Protein AF-A0A914XZG9-F1 (afdb_monomer_lite)

Sequence (176 aa):
MLQLFPRRQISHVEQSTSKIPKIPQRKISECYLERKTRHGSVISIEMSEVPLEGADLRKDQLIKALKREVKRIMDESGIKKRVCLYSNIVSSICVAVENCLLDGLRRRLLGLFGVKTTFALLHCIAKNCGPAANVIKRTTEHGNAEGSRNTYLWIRVALHERALSSIVDHIFNSPQ

Structure (mmCIF, N/CA/C/O backbone):
data_AF-A0A914XZG9-F1
#
_entry.id   AF-A0A914XZG9-F1
#
loop_
_atom_site.group_PDB
_atom_site.id
_atom_site.type_symbol
_atom_site.label_atom_id
_atom_site.label_alt_id
_atom_site.label_comp_id
_atom_site.label_asym_id
_atom_site.label_entity_id
_atom_site.label_seq_id
_atom_site.pdbx_PDB_ins_code
_atom_site.Cartn_x
_atom_site.Cartn_y
_atom_site.Cartn_z
_atom_site.occupancy
_atom_site.B_iso_or_equiv
_atom_site.auth_seq_id
_atom_site.auth_comp_id
_atom_site.auth_asym_id
_atom_site.auth_atom_id
_atom_site.pdbx_PDB_model_num
ATOM 1 N N . MET A 1 1 ? 58.285 16.241 -5.181 1.00 36.59 1 MET A N 1
ATOM 2 C CA . MET A 1 1 ? 58.846 16.201 -3.814 1.00 36.59 1 MET A CA 1
ATOM 3 C C . MET A 1 1 ? 57.714 15.776 -2.884 1.00 36.59 1 MET A C 1
ATOM 5 O O . MET A 1 1 ? 56.774 16.535 -2.703 1.00 36.59 1 MET A O 1
ATOM 9 N N . LEU A 1 2 ? 57.718 14.509 -2.459 1.00 35.94 2 LEU A N 1
ATOM 10 C CA . LEU A 1 2 ? 56.666 13.884 -1.648 1.00 35.94 2 LEU A CA 1
ATOM 11 C C . LEU A 1 2 ? 56.831 14.318 -0.187 1.00 35.94 2 LEU A C 1
ATOM 13 O O . LEU A 1 2 ? 57.907 14.119 0.373 1.00 35.94 2 LEU A O 1
ATOM 17 N N . GLN A 1 3 ? 55.793 14.883 0.433 1.00 42.84 3 GLN A N 1
ATOM 18 C CA . GLN A 1 3 ? 55.784 15.113 1.878 1.00 42.84 3 GLN A CA 1
ATOM 19 C C . GLN A 1 3 ? 55.064 13.964 2.583 1.00 42.84 3 GLN A C 1
ATOM 21 O O . GLN A 1 3 ? 53.841 13.842 2.551 1.00 42.84 3 GLN A O 1
ATOM 26 N N . LEU A 1 4 ? 55.881 13.105 3.193 1.00 41.50 4 LEU A N 1
ATOM 27 C CA . LEU A 1 4 ? 55.509 12.158 4.233 1.00 41.50 4 LEU A CA 1
ATOM 28 C C . LEU A 1 4 ? 55.264 12.913 5.545 1.00 41.50 4 LEU A C 1
ATOM 30 O O . LEU A 1 4 ? 56.114 13.695 5.965 1.00 41.50 4 LEU A O 1
ATOM 34 N N . PHE A 1 5 ? 54.165 12.598 6.230 1.00 36.47 5 PHE A N 1
ATOM 35 C CA . PHE A 1 5 ? 54.009 12.852 7.664 1.00 36.47 5 PHE A CA 1
ATOM 36 C C . PHE A 1 5 ? 53.827 11.528 8.432 1.00 36.47 5 PHE A C 1
ATOM 38 O O . PHE A 1 5 ? 53.383 10.535 7.849 1.00 36.47 5 PHE A O 1
ATOM 45 N N . PRO A 1 6 ? 54.238 11.475 9.714 1.00 44.53 6 PRO A N 1
ATOM 46 C CA . PRO A 1 6 ? 54.764 10.267 10.337 1.00 44.53 6 PRO A CA 1
ATOM 47 C C . PRO A 1 6 ? 53.761 9.506 11.214 1.00 44.53 6 PRO A C 1
ATOM 49 O O . PRO A 1 6 ? 52.848 10.068 11.815 1.00 44.53 6 PRO A O 1
ATOM 52 N N . ARG A 1 7 ? 54.020 8.197 11.337 1.00 33.28 7 ARG A N 1
ATOM 53 C CA . ARG A 1 7 ? 53.443 7.272 12.324 1.00 33.28 7 ARG A CA 1
ATOM 54 C C . ARG A 1 7 ? 53.730 7.740 13.757 1.00 33.28 7 ARG A C 1
ATOM 56 O O . ARG A 1 7 ? 54.888 7.947 14.111 1.00 33.28 7 ARG A O 1
ATOM 63 N N . ARG A 1 8 ? 52.705 7.751 14.614 1.00 35.50 8 ARG A N 1
ATOM 64 C CA . ARG A 1 8 ? 52.861 7.618 16.071 1.00 35.50 8 ARG A CA 1
ATOM 65 C C . ARG A 1 8 ? 52.058 6.424 16.580 1.00 35.50 8 ARG A C 1
ATOM 67 O O . ARG A 1 8 ? 50.909 6.226 16.201 1.00 35.50 8 ARG A O 1
ATOM 74 N N . GLN A 1 9 ? 52.752 5.619 17.381 1.00 32.12 9 GLN A N 1
ATOM 75 C CA . GLN A 1 9 ? 52.307 4.406 18.057 1.00 32.12 9 GLN A CA 1
ATOM 76 C C . GLN A 1 9 ? 51.297 4.723 19.164 1.00 32.12 9 GLN A C 1
ATOM 78 O O . GLN A 1 9 ? 51.430 5.741 19.840 1.00 32.12 9 GLN A O 1
ATOM 83 N N . ILE A 1 10 ? 50.370 3.797 19.410 1.00 35.09 10 ILE A N 1
ATOM 84 C CA . ILE A 1 10 ? 49.675 3.671 20.693 1.00 35.09 10 ILE A CA 1
ATOM 85 C C . ILE A 1 10 ? 49.873 2.234 21.180 1.00 35.09 10 ILE A C 1
ATOM 87 O O . ILE A 1 10 ? 49.759 1.274 20.418 1.00 35.09 10 ILE A O 1
ATOM 91 N N . SER A 1 11 ? 50.281 2.150 22.439 1.00 31.97 11 SER A N 1
ATOM 92 C CA . SER A 1 11 ? 50.768 1.007 23.198 1.00 31.97 11 SER A CA 1
ATOM 93 C C . SER A 1 11 ? 49.669 0.064 23.697 1.00 31.97 11 SER A C 1
ATOM 95 O O . SER A 1 11 ? 48.523 0.454 23.897 1.00 31.97 11 SER A O 1
ATOM 97 N N . HIS A 1 12 ? 50.105 -1.172 23.945 1.00 29.31 12 HIS A N 1
ATOM 98 C CA . HIS A 1 12 ? 49.441 -2.275 24.640 1.00 29.31 12 HIS A CA 1
ATOM 99 C C . HIS A 1 12 ? 48.753 -1.892 25.964 1.00 29.31 12 HIS A C 1
ATOM 101 O O . HIS A 1 12 ? 49.369 -1.244 26.806 1.00 29.31 12 HIS A O 1
ATOM 107 N N . VAL A 1 13 ? 47.557 -2.452 26.187 1.00 30.30 13 VAL A N 1
ATOM 108 C CA . VAL A 1 13 ? 47.008 -2.833 27.502 1.00 30.30 13 VAL A CA 1
ATOM 109 C C . VAL A 1 13 ? 46.238 -4.159 27.317 1.00 30.30 13 VAL A C 1
ATOM 111 O O . VAL A 1 13 ? 45.229 -4.211 26.620 1.00 30.30 13 VAL A O 1
ATOM 114 N N . GLU A 1 14 ? 46.782 -5.242 27.880 1.00 29.38 14 GLU A N 1
ATOM 115 C CA . GLU A 1 14 ? 46.088 -6.489 28.286 1.00 29.38 14 GLU A CA 1
ATOM 116 C C . GLU A 1 14 ? 45.445 -6.208 29.670 1.00 29.38 14 GLU A C 1
ATOM 118 O O . GLU A 1 14 ? 45.955 -5.346 30.379 1.00 29.38 14 GLU A O 1
ATOM 123 N N . GLN A 1 15 ? 44.364 -6.799 30.196 1.00 27.94 15 GLN A N 1
ATOM 124 C CA . GLN A 1 15 ? 43.811 -8.167 30.198 1.00 27.94 15 GLN A CA 1
ATOM 125 C C . GLN A 1 15 ? 42.436 -8.043 30.936 1.00 27.94 15 GLN A C 1
ATOM 127 O O . GLN A 1 15 ? 42.350 -7.274 31.890 1.00 27.94 15 GLN A O 1
ATOM 132 N N . SER A 1 16 ? 41.301 -8.683 30.615 1.00 28.44 16 SER A N 1
ATOM 133 C CA . SER A 1 16 ? 40.945 -10.061 31.016 1.00 28.44 16 SER A CA 1
ATOM 134 C C . SER A 1 16 ? 39.473 -10.390 30.652 1.00 28.44 16 SER A C 1
ATOM 136 O O . SER A 1 16 ? 38.554 -9.673 31.031 1.00 28.44 16 SER A O 1
ATOM 138 N N . THR A 1 17 ? 39.290 -11.499 29.927 1.00 31.62 17 THR A N 1
ATOM 139 C CA . THR A 1 17 ? 38.234 -12.542 30.006 1.00 31.62 17 THR A CA 1
ATOM 140 C C . THR A 1 17 ? 36.727 -12.209 30.152 1.00 31.62 17 THR A C 1
ATOM 142 O O . THR A 1 17 ? 36.189 -12.059 31.242 1.00 31.62 17 THR A O 1
ATOM 145 N N . SER A 1 18 ? 35.962 -12.403 29.064 1.00 27.64 18 SER A N 1
ATOM 146 C CA . SER A 1 18 ? 34.762 -13.276 29.061 1.00 27.64 18 SER A CA 1
ATOM 147 C C . SER A 1 18 ? 34.365 -13.693 27.629 1.00 27.64 18 SER A C 1
ATOM 149 O O . SER A 1 18 ? 34.728 -13.062 26.643 1.00 27.64 18 SER A O 1
ATOM 151 N N . LYS A 1 19 ? 33.738 -14.866 27.518 1.00 36.47 19 LYS A N 1
ATOM 152 C CA . LYS A 1 19 ? 33.692 -15.766 26.351 1.00 36.47 19 LYS A CA 1
ATOM 153 C C . LYS A 1 19 ? 32.718 -15.296 25.250 1.00 36.47 19 LYS A C 1
ATOM 155 O O . LYS A 1 19 ? 31.556 -15.041 25.542 1.00 36.47 19 LYS A O 1
ATOM 160 N N . ILE A 1 20 ? 33.152 -15.302 23.983 1.00 36.03 20 ILE A N 1
ATOM 161 C CA . ILE A 1 20 ? 32.306 -15.066 22.791 1.00 36.03 20 ILE A CA 1
ATOM 162 C C . ILE A 1 20 ? 32.078 -16.403 22.052 1.00 36.03 20 ILE A C 1
ATOM 164 O O . ILE A 1 20 ? 33.062 -17.062 21.701 1.00 36.03 20 ILE A O 1
ATOM 168 N N . PRO A 1 21 ? 30.829 -16.827 21.766 1.00 30.98 21 PRO A N 1
ATOM 169 C CA . PRO A 1 21 ? 30.567 -17.983 20.909 1.00 30.98 21 PRO A CA 1
ATOM 170 C C . PRO A 1 21 ? 30.838 -17.660 19.430 1.00 30.98 21 PRO A C 1
ATOM 172 O O . PRO A 1 21 ? 30.365 -16.661 18.891 1.00 30.98 21 PRO A O 1
ATOM 175 N N . LYS A 1 22 ? 31.603 -18.532 18.767 1.00 34.94 22 LYS A N 1
ATOM 176 C CA . LYS A 1 22 ? 31.997 -18.435 17.354 1.00 34.94 22 LYS A CA 1
ATOM 177 C C . LYS A 1 22 ? 30.805 -18.712 16.430 1.00 34.94 22 LYS A C 1
ATOM 179 O O . LYS A 1 22 ? 30.225 -19.791 16.491 1.00 34.94 22 LYS A O 1
ATOM 184 N N . ILE A 1 23 ? 30.503 -17.778 15.529 1.00 37.38 23 ILE A N 1
ATOM 185 C CA . ILE A 1 23 ? 29.590 -17.970 14.392 1.00 37.38 23 ILE A CA 1
ATOM 186 C C . ILE A 1 23 ? 30.416 -18.508 13.210 1.00 37.38 23 ILE A C 1
ATOM 188 O O . ILE A 1 23 ? 31.319 -17.804 12.751 1.00 37.38 23 ILE A O 1
ATOM 192 N N . PRO A 1 24 ? 30.164 -19.725 12.693 1.00 32.62 24 PRO A N 1
ATOM 193 C CA . PRO A 1 24 ? 30.872 -20.220 11.517 1.00 32.62 24 PRO A CA 1
ATOM 194 C C . PRO A 1 24 ? 30.289 -19.634 10.226 1.00 32.62 24 PRO A C 1
ATOM 196 O O . PRO A 1 24 ? 29.089 -19.736 9.966 1.00 32.62 24 PRO A O 1
ATOM 199 N N . GLN A 1 25 ? 31.167 -19.076 9.390 1.00 41.28 25 GLN 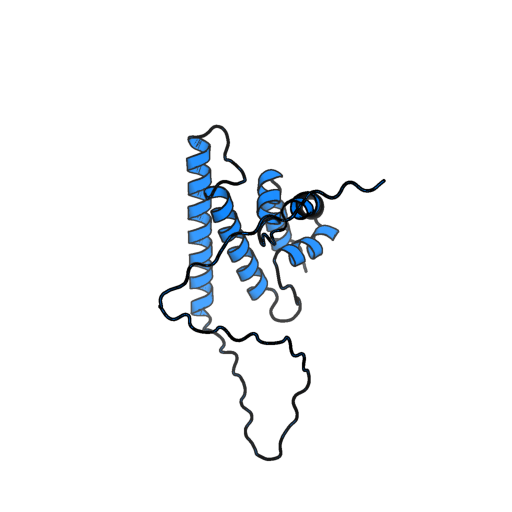A N 1
ATOM 200 C CA . GLN A 1 25 ? 30.872 -18.730 8.003 1.00 41.28 25 GLN A CA 1
ATOM 201 C C . GLN A 1 25 ? 30.385 -19.962 7.235 1.00 41.28 25 GLN A C 1
ATOM 203 O O . GLN A 1 25 ? 31.056 -20.996 7.223 1.00 41.28 25 GLN A O 1
ATOM 208 N N . ARG A 1 26 ? 29.255 -19.844 6.532 1.00 32.34 26 ARG A N 1
ATOM 209 C CA . ARG A 1 26 ? 28.863 -20.821 5.514 1.00 32.34 26 ARG A CA 1
ATOM 210 C C . ARG A 1 26 ? 28.921 -20.185 4.137 1.00 32.34 26 ARG A C 1
ATOM 212 O O . ARG A 1 26 ? 28.183 -19.258 3.816 1.00 32.34 26 ARG A O 1
ATOM 219 N N . LYS A 1 27 ? 29.874 -20.721 3.376 1.00 31.55 27 LYS A N 1
ATOM 220 C CA . LYS A 1 27 ? 30.078 -20.572 1.942 1.00 31.55 27 LYS A CA 1
ATOM 221 C C . LYS A 1 27 ? 28.766 -20.809 1.199 1.00 31.55 27 LYS A C 1
ATOM 223 O O . LYS A 1 27 ? 28.032 -21.747 1.503 1.00 31.55 27 LYS A O 1
ATOM 228 N N . ILE A 1 28 ? 28.526 -19.968 0.204 1.00 38.50 28 ILE A N 1
ATOM 229 C CA . ILE A 1 28 ? 27.540 -20.196 -0.845 1.00 38.50 28 ILE A CA 1
ATOM 230 C C . ILE A 1 28 ? 27.997 -21.457 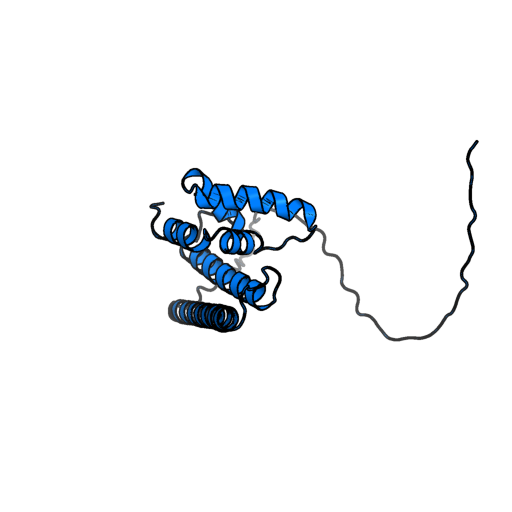-1.588 1.00 38.50 28 ILE A C 1
ATOM 232 O O . ILE A 1 28 ? 29.071 -21.457 -2.184 1.00 38.50 28 ILE A O 1
ATOM 236 N N . SER A 1 29 ? 27.219 -22.534 -1.491 1.00 32.72 29 SER A N 1
ATOM 237 C CA . SER A 1 29 ? 27.348 -23.706 -2.353 1.00 32.72 29 SER A CA 1
ATOM 238 C C . SER A 1 29 ? 26.039 -23.861 -3.106 1.00 32.72 29 SER A C 1
ATOM 240 O O . SER A 1 29 ? 25.005 -24.217 -2.550 1.00 32.72 29 SER A O 1
ATOM 242 N N . GLU A 1 30 ? 26.126 -23.528 -4.379 1.00 43.09 30 GLU A N 1
ATOM 243 C CA . GLU A 1 30 ? 25.288 -24.009 -5.462 1.00 43.09 30 GLU A CA 1
ATOM 244 C C . GLU A 1 30 ? 25.219 -25.547 -5.440 1.00 43.09 30 GLU A C 1
ATOM 246 O O . GLU A 1 30 ? 26.244 -26.183 -5.187 1.00 43.09 30 GLU A O 1
ATOM 251 N N . CYS A 1 31 ? 24.045 -26.145 -5.684 1.00 24.33 31 CYS A N 1
ATOM 252 C CA . CYS A 1 31 ? 23.944 -27.398 -6.443 1.00 24.33 31 CYS A CA 1
ATOM 253 C C . CYS A 1 31 ? 22.489 -27.743 -6.804 1.00 24.33 31 CYS A C 1
ATOM 255 O O . CYS A 1 31 ? 21.598 -27.751 -5.957 1.00 24.33 31 CYS A O 1
ATOM 257 N N . TYR A 1 32 ? 22.307 -28.077 -8.076 1.00 36.38 32 TYR A N 1
ATOM 258 C CA . TYR A 1 32 ? 21.145 -28.701 -8.695 1.00 36.38 32 TYR A CA 1
ATOM 259 C C . TYR A 1 32 ? 21.323 -30.237 -8.729 1.00 36.38 32 TYR A C 1
ATOM 261 O O . TYR A 1 32 ? 22.447 -30.735 -8.696 1.00 36.38 32 TYR A O 1
ATOM 269 N N . LEU A 1 33 ? 20.205 -30.952 -8.907 1.00 39.25 33 LEU A N 1
ATOM 270 C CA . LEU A 1 33 ? 20.057 -32.364 -9.305 1.00 39.25 33 LEU A CA 1
ATOM 271 C C . LEU A 1 33 ? 20.105 -33.443 -8.202 1.00 39.25 33 LEU A C 1
ATOM 273 O O . LEU A 1 33 ? 21.159 -33.901 -7.759 1.00 39.25 33 LEU A O 1
ATOM 277 N N . GLU A 1 34 ? 18.911 -33.933 -7.854 1.00 37.62 34 GLU A N 1
ATOM 278 C CA . GLU A 1 34 ? 18.683 -35.167 -7.099 1.00 37.62 34 GLU A CA 1
ATOM 279 C C . GLU A 1 34 ? 19.266 -36.390 -7.827 1.00 37.62 34 GLU A C 1
ATOM 281 O O . GLU A 1 34 ? 18.918 -36.697 -8.969 1.00 37.62 34 GLU A O 1
ATOM 286 N N . ARG A 1 35 ? 20.137 -37.133 -7.134 1.00 34.12 35 ARG A N 1
ATOM 287 C CA . ARG A 1 35 ? 20.547 -38.493 -7.503 1.00 34.12 35 ARG A CA 1
ATOM 288 C C . ARG A 1 35 ? 19.768 -39.500 -6.658 1.00 34.12 35 ARG A C 1
ATOM 290 O O . ARG A 1 35 ? 19.787 -39.434 -5.434 1.00 34.12 35 ARG A O 1
ATOM 297 N N . LYS A 1 36 ? 19.145 -40.469 -7.328 1.00 40.69 36 LYS A N 1
ATOM 298 C CA . LYS A 1 36 ? 18.427 -41.606 -6.734 1.00 40.69 36 LYS A CA 1
ATOM 299 C C . LYS A 1 36 ? 19.431 -42.679 -6.286 1.00 40.69 36 LYS A C 1
ATOM 301 O O . LYS A 1 36 ? 20.201 -43.167 -7.113 1.00 40.69 36 LYS A O 1
ATOM 306 N N . THR A 1 37 ? 19.428 -43.071 -5.011 1.00 48.62 37 THR A N 1
ATOM 307 C CA . THR A 1 37 ? 20.222 -44.208 -4.505 1.00 48.62 37 THR A CA 1
ATOM 308 C C . THR A 1 37 ? 19.352 -45.460 -4.347 1.00 48.62 37 THR A C 1
ATOM 310 O O . THR A 1 37 ? 18.141 -45.386 -4.144 1.00 48.62 37 THR A O 1
ATOM 313 N N . ARG A 1 38 ? 19.976 -46.636 -4.493 1.00 51.56 38 ARG A N 1
ATOM 314 C CA . ARG A 1 38 ? 19.342 -47.965 -4.623 1.00 51.56 38 ARG A CA 1
ATOM 315 C C . ARG A 1 38 ? 18.653 -48.517 -3.359 1.00 51.56 38 ARG A C 1
ATOM 317 O O . ARG A 1 38 ? 18.189 -49.649 -3.391 1.00 51.56 38 ARG A O 1
ATOM 324 N N . HIS A 1 39 ? 18.520 -47.738 -2.286 1.00 46.97 39 HIS A N 1
ATOM 325 C CA . HIS A 1 39 ? 17.812 -48.147 -1.068 1.00 46.97 39 HIS A CA 1
ATOM 326 C C . HIS A 1 39 ? 16.852 -47.047 -0.586 1.00 46.97 39 HIS A C 1
ATOM 328 O O . HIS A 1 39 ? 17.109 -46.345 0.382 1.00 46.97 39 HIS A O 1
ATOM 334 N N . GLY A 1 40 ? 15.740 -46.893 -1.304 1.00 54.47 40 GLY A N 1
ATOM 335 C CA . GLY A 1 40 ? 14.407 -46.937 -0.692 1.00 54.47 40 GLY A CA 1
ATOM 336 C C . GLY A 1 40 ? 13.955 -45.903 0.347 1.00 54.47 40 GLY A C 1
ATOM 337 O O . GLY A 1 40 ? 12.898 -46.142 0.914 1.00 54.47 40 GLY A O 1
ATOM 338 N N . SER A 1 41 ? 14.633 -44.777 0.580 1.00 48.62 41 SER A N 1
ATOM 339 C CA . SER A 1 41 ? 14.057 -43.692 1.400 1.00 48.62 41 SER A CA 1
ATOM 340 C C . SER A 1 41 ? 13.927 -42.398 0.607 1.00 48.62 41 SER A C 1
ATOM 342 O O . SER A 1 41 ? 14.872 -41.623 0.478 1.00 48.62 41 SER A O 1
ATOM 344 N N . VAL A 1 42 ? 12.724 -42.173 0.078 1.00 44.72 42 VAL A N 1
ATOM 345 C CA . VAL A 1 42 ? 12.269 -40.865 -0.400 1.00 44.72 42 VAL A CA 1
ATOM 346 C C . VAL A 1 42 ? 11.789 -40.107 0.832 1.00 44.72 42 VAL A C 1
ATOM 348 O O . VAL A 1 42 ? 10.728 -40.412 1.367 1.00 44.72 42 VAL A O 1
ATOM 351 N N . ILE A 1 43 ? 12.568 -39.136 1.312 1.00 44.75 43 ILE A N 1
ATOM 352 C CA . ILE A 1 43 ? 12.000 -38.111 2.188 1.00 44.75 43 ILE A CA 1
ATOM 353 C C . ILE A 1 43 ? 11.298 -37.142 1.248 1.00 44.75 43 ILE A C 1
ATOM 355 O O . ILE A 1 43 ? 11.910 -36.215 0.719 1.00 44.75 43 ILE A O 1
ATOM 359 N N . SER A 1 44 ? 10.015 -37.393 1.005 1.00 36.53 44 SER A N 1
ATOM 360 C CA . SER A 1 44 ? 9.122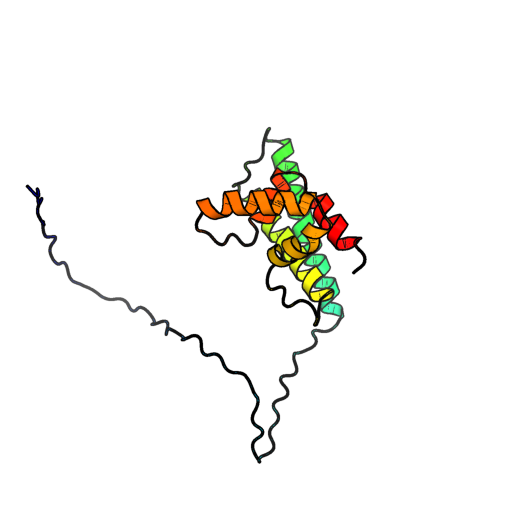 -36.348 0.532 1.00 36.53 44 SER A CA 1
ATOM 361 C C . SER A 1 44 ? 9.180 -35.258 1.593 1.00 36.53 44 SER A C 1
ATOM 363 O O . SER A 1 44 ? 8.694 -35.447 2.707 1.00 36.53 44 SER A O 1
ATOM 365 N N . ILE A 1 45 ? 9.838 -34.139 1.290 1.00 46.03 45 ILE A N 1
ATOM 366 C CA . ILE A 1 45 ? 9.615 -32.914 2.050 1.00 46.03 45 ILE A CA 1
ATOM 367 C C . ILE A 1 45 ? 8.192 -32.516 1.687 1.00 46.03 45 ILE A C 1
ATOM 369 O O . ILE A 1 45 ? 7.945 -31.839 0.692 1.00 46.03 45 ILE A O 1
ATOM 373 N N . GLU A 1 46 ? 7.252 -33.045 2.461 1.00 45.84 46 GLU A N 1
ATOM 374 C CA . GLU A 1 46 ? 5.888 -32.567 2.523 1.00 45.84 46 GLU A CA 1
ATOM 375 C C . GLU A 1 46 ? 5.990 -31.112 2.974 1.00 45.84 46 GLU A C 1
ATOM 377 O O . GLU A 1 46 ? 6.177 -30.801 4.153 1.00 45.84 46 GLU A O 1
ATOM 382 N N . MET A 1 47 ? 6.004 -30.210 1.992 1.00 46.75 47 MET A N 1
ATOM 383 C CA . MET A 1 47 ? 5.879 -28.787 2.228 1.00 46.75 47 MET A CA 1
ATOM 384 C C . MET A 1 47 ? 4.472 -28.603 2.766 1.00 46.75 47 MET A C 1
ATOM 386 O O . MET A 1 47 ? 3.516 -28.554 2.002 1.00 46.75 47 MET A O 1
ATOM 390 N N . SER A 1 48 ? 4.374 -28.638 4.092 1.00 40.31 48 SER A N 1
ATOM 391 C CA . SER A 1 48 ? 3.128 -28.742 4.828 1.00 40.31 48 SER A CA 1
ATOM 392 C C . SER A 1 48 ? 2.186 -27.648 4.347 1.00 40.31 48 SER A C 1
ATOM 394 O O . SER A 1 48 ? 2.424 -26.458 4.580 1.00 40.31 48 SER A O 1
ATOM 396 N N . GLU A 1 49 ? 1.140 -28.054 3.634 1.00 50.94 49 GLU A N 1
ATOM 397 C CA . GLU A 1 49 ? 0.012 -27.196 3.329 1.00 50.94 49 GLU A CA 1
ATOM 398 C C . GLU A 1 49 ? -0.585 -26.779 4.671 1.00 50.94 49 GLU A C 1
ATOM 400 O O . GLU A 1 49 ? -1.197 -27.566 5.392 1.00 50.94 49 GLU A O 1
ATOM 405 N N . VAL A 1 50 ? -0.314 -25.538 5.072 1.00 49.41 50 VAL A N 1
ATOM 406 C CA . VAL A 1 50 ? -0.913 -24.966 6.274 1.00 49.41 50 VAL A CA 1
ATOM 407 C C . VAL A 1 50 ? -2.425 -24.909 6.019 1.00 49.41 50 VAL A C 1
ATOM 409 O O . VAL A 1 50 ? -2.815 -24.332 5.001 1.00 49.41 50 VAL A O 1
ATOM 412 N N . PRO A 1 51 ? -3.275 -25.479 6.897 1.00 46.75 51 PRO A N 1
ATOM 413 C CA . PRO A 1 51 ? -4.711 -25.577 6.665 1.00 46.75 51 PRO A CA 1
ATOM 414 C C . PRO A 1 51 ? -5.344 -24.239 6.274 1.00 46.75 51 PRO A C 1
ATOM 416 O O . PRO A 1 51 ? -4.998 -23.188 6.820 1.00 46.75 51 PRO A O 1
ATOM 419 N N . LEU A 1 52 ? -6.298 -24.302 5.344 1.00 54.41 52 LEU A N 1
ATOM 420 C CA . LEU A 1 52 ? -6.985 -23.166 4.718 1.00 54.41 52 LEU A CA 1
ATOM 421 C C . LEU A 1 52 ? -7.588 -22.158 5.727 1.00 54.41 52 LEU A C 1
ATOM 423 O O . LEU A 1 52 ? -7.658 -20.972 5.412 1.00 54.41 52 LEU A O 1
ATOM 427 N N . GLU A 1 53 ? -7.908 -22.569 6.962 1.00 56.47 53 GLU A N 1
ATOM 428 C CA . GLU A 1 53 ? -8.350 -21.668 8.049 1.00 56.47 53 GLU A CA 1
ATOM 429 C C . GLU A 1 53 ? -7.279 -20.661 8.511 1.00 56.47 53 GLU A C 1
ATOM 431 O O . GLU A 1 53 ? -7.588 -19.539 8.916 1.00 56.47 53 GLU A O 1
ATOM 436 N N . GLY A 1 54 ? -5.995 -21.020 8.434 1.00 66.44 54 GLY A N 1
ATOM 437 C CA . GLY A 1 54 ? -4.907 -20.140 8.861 1.00 66.44 54 GLY A CA 1
ATOM 438 C C . GLY A 1 54 ? -4.676 -18.960 7.913 1.00 66.44 54 GLY A C 1
ATOM 439 O O . GLY A 1 54 ? -4.128 -17.933 8.324 1.00 66.44 54 GLY A O 1
ATOM 440 N N . ALA A 1 55 ? -5.085 -19.082 6.648 1.00 72.94 55 ALA A N 1
ATOM 441 C CA . ALA A 1 55 ? -4.870 -18.053 5.637 1.00 72.94 55 ALA A CA 1
ATOM 442 C C . ALA A 1 55 ? -5.756 -16.824 5.877 1.00 72.94 55 ALA A C 1
ATOM 444 O O . ALA A 1 55 ? -5.273 -15.696 5.767 1.00 72.94 55 ALA A O 1
ATOM 445 N N . ASP A 1 56 ? -7.022 -17.021 6.240 1.00 82.00 56 ASP A N 1
ATOM 446 C CA . ASP A 1 56 ? -7.949 -15.913 6.485 1.00 82.00 56 ASP A CA 1
ATOM 447 C C . ASP A 1 56 ? -7.636 -15.194 7.801 1.00 82.00 56 ASP A C 1
ATOM 449 O O . ASP A 1 56 ? -7.564 -13.964 7.826 1.00 82.00 56 ASP A O 1
ATOM 453 N N . LEU A 1 57 ? -7.253 -15.935 8.848 1.00 87.19 57 LEU A N 1
ATOM 454 C CA . LEU A 1 57 ? -6.753 -15.338 10.088 1.00 87.19 57 LEU A CA 1
ATOM 455 C C . LEU A 1 57 ? -5.501 -14.471 9.858 1.00 87.19 57 LEU A C 1
ATOM 457 O O . LEU A 1 57 ? -5.376 -13.384 10.429 1.00 87.19 57 LEU A O 1
ATOM 461 N N . ARG A 1 58 ? -4.566 -14.922 9.010 1.00 89.00 58 ARG A N 1
ATOM 462 C CA . ARG A 1 58 ? -3.358 -14.151 8.665 1.00 89.00 58 ARG A CA 1
ATOM 463 C C . ARG A 1 58 ? -3.689 -12.870 7.903 1.00 89.00 58 ARG A C 1
ATOM 465 O O . ARG A 1 58 ? -3.153 -11.814 8.244 1.00 89.00 58 ARG A O 1
ATOM 472 N N . LYS A 1 59 ? -4.588 -12.936 6.915 1.00 90.56 59 LYS A N 1
ATOM 473 C CA . LYS A 1 59 ? -5.076 -11.747 6.193 1.00 90.56 59 LYS A CA 1
ATOM 474 C C . LYS A 1 59 ? -5.684 -10.743 7.162 1.00 90.56 59 LYS A C 1
ATOM 476 O O . LYS A 1 59 ? -5.313 -9.572 7.138 1.00 90.56 59 LYS A O 1
ATOM 481 N N . ASP A 1 60 ? -6.552 -11.202 8.056 1.00 93.50 60 ASP A N 1
ATOM 482 C CA . ASP A 1 60 ? -7.204 -10.343 9.039 1.00 93.50 60 ASP A CA 1
ATOM 483 C C . ASP A 1 60 ? -6.200 -9.646 9.955 1.00 93.50 60 ASP A C 1
ATOM 485 O O . ASP A 1 60 ? -6.343 -8.456 10.244 1.00 93.50 60 ASP A O 1
ATOM 489 N N . GLN A 1 61 ? -5.160 -10.355 10.396 1.00 95.19 61 GLN A N 1
ATOM 490 C CA . GLN A 1 61 ? -4.081 -9.772 11.194 1.00 95.19 61 GLN A CA 1
ATOM 491 C C . GLN A 1 61 ? -3.325 -8.682 10.424 1.00 95.19 61 GLN A C 1
ATOM 493 O O . GLN A 1 61 ? -3.102 -7.599 10.971 1.00 95.19 61 GLN A O 1
ATOM 498 N N . LEU A 1 62 ? -2.981 -8.929 9.157 1.00 95.38 62 LEU A N 1
ATOM 499 C CA . LEU A 1 62 ? -2.301 -7.953 8.299 1.00 95.38 62 LEU A CA 1
ATOM 500 C C . LEU A 1 62 ? -3.164 -6.709 8.063 1.00 95.38 62 LEU A C 1
ATOM 502 O O . LEU A 1 62 ? -2.690 -5.586 8.233 1.00 95.38 62 LEU A O 1
ATOM 506 N N . ILE A 1 63 ? -4.450 -6.894 7.762 1.00 95.62 63 ILE A N 1
ATOM 507 C CA . ILE A 1 63 ? -5.389 -5.787 7.559 1.00 95.62 63 ILE A CA 1
ATOM 508 C C . ILE A 1 63 ? -5.595 -4.995 8.855 1.00 95.62 63 ILE A C 1
ATOM 510 O O . ILE A 1 63 ? -5.612 -3.763 8.823 1.00 95.62 63 ILE A O 1
ATOM 514 N N . LYS A 1 64 ? -5.706 -5.662 10.012 1.00 97.12 64 LYS A N 1
ATOM 515 C CA . LYS A 1 64 ? -5.787 -4.994 11.325 1.00 97.12 64 LYS A CA 1
ATOM 516 C C . LYS A 1 64 ? -4.526 -4.178 11.620 1.00 97.12 64 LYS A C 1
ATOM 518 O O . LYS A 1 64 ? -4.639 -3.057 12.117 1.00 97.12 64 LYS A O 1
ATOM 523 N N . ALA A 1 65 ? -3.345 -4.712 11.311 1.00 96.88 65 ALA A N 1
ATOM 524 C CA . ALA A 1 65 ? -2.081 -4.000 11.474 1.00 96.88 65 ALA A CA 1
ATOM 525 C C . ALA A 1 65 ? -2.005 -2.771 10.555 1.00 96.88 65 ALA A C 1
ATOM 527 O O . ALA A 1 65 ? -1.741 -1.670 11.031 1.00 96.88 65 ALA A O 1
ATOM 528 N N . LEU A 1 66 ? -2.333 -2.925 9.268 1.00 97.38 66 LEU A N 1
ATOM 529 C CA . LEU A 1 66 ? -2.327 -1.820 8.312 1.00 97.38 66 LEU A CA 1
ATOM 530 C C . LEU A 1 66 ? -3.306 -0.710 8.717 1.00 97.38 66 LEU A C 1
ATOM 532 O O . LEU A 1 66 ? -2.926 0.456 8.758 1.00 97.38 66 LEU A O 1
ATOM 536 N N . LYS A 1 67 ? -4.543 -1.063 9.094 1.00 97.56 67 LYS A N 1
ATOM 537 C CA . LYS A 1 67 ? -5.551 -0.098 9.572 1.00 97.56 67 LYS A CA 1
ATOM 538 C C . LYS A 1 67 ? -5.074 0.683 10.797 1.00 97.56 67 LYS A C 1
ATOM 540 O O . LYS A 1 67 ? -5.316 1.884 10.887 1.00 97.56 67 LYS A O 1
ATOM 545 N N . ARG A 1 68 ? -4.386 0.018 11.731 1.00 97.56 68 ARG A N 1
ATOM 546 C CA . ARG A 1 68 ? -3.807 0.668 12.917 1.00 97.56 68 ARG A CA 1
ATOM 547 C C . ARG A 1 68 ? -2.763 1.710 12.527 1.00 97.56 68 ARG A C 1
ATOM 549 O O . ARG A 1 68 ? -2.817 2.827 13.028 1.00 97.56 68 ARG A O 1
ATOM 556 N N . GLU A 1 69 ? -1.850 1.369 11.624 1.00 97.00 69 GLU A N 1
ATOM 557 C CA . GLU A 1 69 ? -0.794 2.290 11.192 1.00 97.00 69 GLU A CA 1
ATOM 558 C C . GLU A 1 69 ? -1.337 3.448 10.346 1.00 97.00 69 GLU A C 1
ATOM 560 O O . GLU A 1 69 ? -0.907 4.586 10.525 1.00 97.00 69 GLU A O 1
ATOM 565 N N . VAL A 1 70 ? -2.348 3.196 9.506 1.00 96.19 70 VAL A N 1
ATOM 566 C CA . VAL A 1 70 ? -3.085 4.249 8.783 1.00 96.19 70 VAL A CA 1
ATOM 567 C C . VAL A 1 70 ? -3.752 5.217 9.760 1.00 96.19 70 VAL A C 1
ATOM 569 O O . VAL A 1 70 ? -3.665 6.431 9.584 1.00 96.19 70 VAL A O 1
ATOM 572 N N . LYS A 1 71 ? -4.367 4.703 10.830 1.00 95.94 71 LYS A N 1
ATOM 573 C CA . LYS A 1 71 ? -4.931 5.560 11.874 1.00 95.94 71 LYS A CA 1
ATOM 574 C C . LYS A 1 71 ? -3.846 6.392 12.558 1.00 95.94 71 LYS A C 1
ATOM 576 O O . LYS A 1 71 ? -4.003 7.598 12.677 1.00 95.94 71 LYS A O 1
ATOM 581 N N . ARG A 1 72 ? -2.713 5.786 12.927 1.00 94.81 72 ARG A N 1
ATOM 582 C CA . ARG A 1 72 ? -1.602 6.509 13.568 1.00 94.81 72 ARG A CA 1
ATOM 583 C C . ARG A 1 72 ? -1.054 7.647 12.712 1.00 94.81 72 ARG A C 1
ATOM 585 O O . ARG A 1 72 ? -0.818 8.725 13.244 1.00 94.81 72 ARG A O 1
ATOM 592 N N . ILE A 1 73 ? -0.828 7.425 11.414 1.00 93.62 73 ILE A N 1
ATOM 593 C CA . ILE A 1 73 ? -0.328 8.493 10.533 1.00 93.62 73 ILE A CA 1
ATOM 594 C C . ILE A 1 73 ? -1.373 9.595 10.334 1.00 93.62 73 ILE A C 1
ATOM 596 O O . ILE A 1 73 ? -1.009 10.766 10.260 1.00 93.62 73 ILE A O 1
ATOM 600 N N . MET A 1 74 ? -2.659 9.235 10.304 1.00 94.44 74 MET A N 1
ATOM 601 C CA . MET A 1 74 ? -3.756 10.194 10.220 1.00 94.44 74 MET A CA 1
ATOM 602 C C . MET A 1 74 ? -3.833 11.063 11.481 1.00 94.44 74 MET A C 1
ATOM 604 O O . MET A 1 74 ? -3.812 12.287 11.365 1.00 94.44 74 MET A O 1
ATOM 608 N N . ASP A 1 75 ? -3.821 10.448 12.664 1.00 93.69 75 ASP A N 1
ATOM 609 C CA . ASP A 1 75 ? -3.840 11.150 13.953 1.00 93.69 75 ASP A CA 1
ATOM 610 C C . ASP A 1 75 ? -2.628 12.095 14.081 1.00 93.69 75 ASP A C 1
ATOM 612 O O . ASP A 1 75 ? -2.770 13.271 14.413 1.00 93.69 75 ASP A O 1
ATOM 616 N N . GLU A 1 76 ? -1.433 11.618 13.718 1.00 91.69 76 GLU A N 1
ATOM 617 C CA . GLU A 1 76 ? -0.203 12.420 13.709 1.00 91.69 76 GLU A CA 1
ATOM 618 C C . GLU A 1 76 ? -0.296 13.617 12.749 1.00 91.69 76 GLU A C 1
ATOM 620 O O . GLU A 1 76 ? 0.134 14.723 13.083 1.00 91.69 76 GLU A O 1
ATOM 625 N N . SER A 1 77 ? -0.867 13.417 11.557 1.00 89.38 77 SER A N 1
ATOM 626 C CA . SER A 1 77 ? -1.054 14.483 10.565 1.00 89.38 77 SER A CA 1
ATOM 627 C C . SER A 1 77 ? -2.130 15.502 10.955 1.00 89.38 77 SER A C 1
ATOM 629 O O . SER A 1 77 ? -2.071 16.644 10.509 1.00 89.38 77 SER A O 1
ATOM 631 N N . GLY A 1 78 ? -3.088 15.116 11.806 1.00 88.94 78 GLY A N 1
ATOM 632 C CA . GLY A 1 78 ? -4.080 16.032 12.371 1.00 88.94 78 GLY A CA 1
ATOM 633 C C . GLY A 1 78 ? -3.484 16.985 13.411 1.00 88.94 78 GLY A C 1
ATOM 634 O O . GLY A 1 78 ? -3.975 18.097 13.584 1.00 88.94 78 GLY A O 1
ATOM 635 N N . ILE A 1 79 ? -2.397 16.573 14.071 1.00 88.31 79 ILE A N 1
ATOM 636 C CA . ILE A 1 79 ? -1.696 17.367 15.091 1.00 88.31 79 ILE A CA 1
ATOM 637 C C . ILE A 1 79 ? -0.547 18.172 14.467 1.00 88.31 79 ILE A C 1
ATOM 639 O O . ILE A 1 79 ? -0.320 19.332 14.816 1.00 88.31 79 ILE A O 1
ATOM 643 N N . LYS A 1 80 ? 0.211 17.566 13.544 1.00 86.06 80 LYS A N 1
ATOM 644 C CA . LYS A 1 80 ? 1.396 18.171 12.921 1.00 86.06 80 LYS A CA 1
ATOM 645 C C . LYS A 1 80 ? 1.096 18.638 11.503 1.00 86.06 80 LYS A C 1
ATOM 647 O O . LYS A 1 80 ? 0.630 17.870 10.675 1.00 86.06 80 LYS A O 1
ATOM 652 N N . LYS A 1 81 ? 1.533 19.857 11.162 1.00 82.00 81 LYS A N 1
ATOM 653 C CA . LYS A 1 81 ? 1.401 20.417 9.799 1.00 82.00 81 LYS A CA 1
ATOM 654 C C . LYS A 1 81 ? 2.030 19.539 8.706 1.00 82.00 81 LYS A C 1
ATOM 656 O O . LYS A 1 81 ? 1.584 19.589 7.564 1.00 82.00 81 LYS A O 1
ATOM 661 N N . ARG A 1 82 ? 3.093 18.785 9.024 1.00 81.69 82 ARG A N 1
ATOM 662 C CA . ARG A 1 82 ? 3.746 17.824 8.119 1.00 81.69 82 ARG A CA 1
ATOM 663 C C . ARG A 1 82 ? 4.299 16.627 8.890 1.00 81.69 82 ARG A C 1
ATOM 665 O O . ARG A 1 82 ? 4.886 16.794 9.957 1.00 81.69 82 ARG A O 1
ATOM 672 N N . VAL A 1 83 ? 4.182 15.440 8.298 1.00 87.00 83 VAL A N 1
ATOM 673 C CA . VAL A 1 83 ? 4.807 14.204 8.787 1.00 87.00 83 VAL A CA 1
ATOM 674 C C . VAL A 1 83 ? 6.169 14.032 8.108 1.00 87.00 83 VAL A C 1
ATOM 676 O O . VAL A 1 83 ? 6.271 14.117 6.885 1.00 87.00 83 VAL A O 1
ATOM 679 N N . CYS A 1 84 ? 7.230 13.801 8.888 1.00 87.44 84 CYS A N 1
ATOM 680 C CA . CYS A 1 84 ? 8.562 13.542 8.338 1.00 87.44 84 CYS A CA 1
ATOM 681 C C . CYS A 1 84 ? 8.604 12.160 7.672 1.00 87.44 84 CYS A C 1
ATOM 683 O O . CYS A 1 84 ? 8.276 11.153 8.306 1.00 87.44 84 CYS A O 1
ATOM 685 N N . LEU A 1 85 ? 9.068 12.105 6.422 1.00 85.25 85 LEU A N 1
ATOM 686 C CA . LEU A 1 85 ? 9.160 10.865 5.647 1.00 85.25 85 LEU A CA 1
ATOM 687 C C . LEU A 1 85 ? 10.105 9.841 6.261 1.00 85.25 85 LEU A C 1
ATOM 689 O O . LEU A 1 85 ? 9.920 8.662 6.012 1.00 85.25 85 LEU A O 1
ATOM 693 N N . TYR A 1 86 ? 11.081 10.258 7.067 1.00 85.69 86 TYR A N 1
ATOM 694 C CA . TYR A 1 86 ? 12.030 9.374 7.754 1.00 85.69 86 TYR A CA 1
ATOM 695 C C . TYR A 1 86 ? 11.608 9.040 9.191 1.00 85.69 86 TYR A C 1
ATOM 697 O O . TYR A 1 86 ? 12.338 8.373 9.916 1.00 85.69 86 TYR A O 1
ATOM 705 N N . SER A 1 87 ? 10.422 9.484 9.619 1.00 90.06 87 SER A N 1
ATOM 706 C CA . SER A 1 87 ? 9.906 9.173 10.951 1.00 90.06 87 SER A CA 1
ATOM 707 C C . SER A 1 87 ? 9.571 7.688 11.117 1.00 90.06 87 SER A C 1
ATOM 709 O O . SER A 1 87 ? 9.249 6.980 10.159 1.00 90.06 87 SER A O 1
ATOM 711 N N . ASN A 1 88 ? 9.564 7.236 12.372 1.00 91.06 88 ASN A N 1
ATOM 712 C CA . ASN A 1 88 ? 9.192 5.867 12.732 1.00 91.06 88 ASN A CA 1
ATOM 713 C C . ASN A 1 88 ? 7.754 5.516 12.324 1.00 91.06 88 ASN A C 1
ATOM 715 O O . ASN A 1 88 ? 7.498 4.376 11.950 1.00 91.06 88 ASN A O 1
ATOM 719 N N . ILE A 1 89 ? 6.831 6.486 12.341 1.00 92.06 89 ILE A N 1
ATOM 720 C CA . ILE A 1 89 ? 5.438 6.289 11.909 1.00 92.06 89 ILE A CA 1
ATOM 721 C C . ILE A 1 89 ? 5.398 5.927 10.420 1.00 92.06 89 ILE A C 1
ATOM 723 O O . ILE A 1 89 ? 4.753 4.952 10.041 1.00 92.06 89 ILE A O 1
ATOM 727 N N . VAL A 1 90 ? 6.157 6.649 9.584 1.00 93.38 90 VAL A N 1
ATOM 728 C CA . VAL A 1 90 ? 6.260 6.354 8.145 1.00 93.38 90 VAL A CA 1
ATOM 729 C C . VAL A 1 90 ? 6.977 5.024 7.899 1.00 93.38 90 VAL A C 1
ATOM 731 O O . VAL A 1 90 ? 6.547 4.239 7.058 1.00 93.38 90 VAL A O 1
ATOM 734 N N . SER A 1 91 ? 8.034 4.717 8.653 1.00 93.19 91 SER A N 1
ATOM 735 C CA . SER A 1 91 ? 8.707 3.414 8.560 1.00 93.19 91 SER A CA 1
ATOM 736 C C . SER A 1 91 ? 7.771 2.250 8.895 1.00 93.19 91 SER A C 1
ATOM 738 O O . SER A 1 91 ? 7.757 1.250 8.183 1.00 93.19 91 SER A O 1
ATOM 740 N N . SER A 1 92 ? 6.959 2.401 9.940 1.00 94.62 92 SER A N 1
ATOM 741 C CA . SER A 1 92 ? 6.019 1.383 10.408 1.00 94.62 92 SER A CA 1
ATOM 742 C C . SER A 1 92 ? 4.920 1.091 9.381 1.00 94.62 92 SER A C 1
ATOM 744 O O . SER A 1 92 ? 4.713 -0.068 9.014 1.00 94.62 92 SER A O 1
ATOM 746 N N . ILE A 1 93 ? 4.284 2.127 8.815 1.00 95.31 93 ILE A N 1
ATOM 747 C CA . ILE A 1 93 ? 3.294 1.931 7.743 1.00 95.31 93 ILE A CA 1
ATOM 748 C C . ILE A 1 93 ? 3.926 1.316 6.485 1.00 95.31 93 ILE A C 1
ATOM 750 O O . ILE A 1 93 ? 3.310 0.447 5.872 1.00 95.31 93 ILE A O 1
ATOM 754 N N . CYS A 1 94 ? 5.166 1.680 6.128 1.00 94.75 94 CYS A N 1
ATOM 755 C CA . CYS A 1 94 ? 5.868 1.069 4.993 1.00 94.75 94 CYS A CA 1
ATOM 756 C C . CYS A 1 94 ? 6.031 -0.448 5.173 1.00 94.75 94 CYS A C 1
ATOM 758 O O . CYS A 1 94 ? 5.773 -1.207 4.243 1.00 94.75 94 CYS A O 1
ATOM 760 N N . VAL A 1 95 ? 6.408 -0.895 6.374 1.00 93.62 95 VAL A N 1
ATOM 761 C CA . VAL A 1 95 ? 6.533 -2.325 6.700 1.00 93.62 95 VAL A CA 1
ATOM 762 C C . VAL A 1 95 ? 5.173 -3.027 6.676 1.00 93.62 95 VAL A C 1
ATOM 764 O O . VAL A 1 95 ? 5.064 -4.133 6.149 1.00 93.62 95 VAL A O 1
ATOM 767 N N . ALA A 1 96 ? 4.120 -2.398 7.206 1.00 95.50 96 ALA A N 1
ATOM 768 C CA . ALA A 1 96 ? 2.772 -2.967 7.171 1.00 95.50 96 ALA A CA 1
ATOM 769 C C . ALA A 1 96 ? 2.274 -3.173 5.729 1.00 95.50 96 ALA A C 1
ATOM 771 O O . ALA A 1 96 ? 1.727 -4.231 5.412 1.00 95.50 96 ALA A O 1
ATOM 772 N N . VAL A 1 97 ? 2.510 -2.195 4.848 1.00 95.44 97 VAL A N 1
ATOM 773 C CA . VAL A 1 97 ? 2.180 -2.285 3.418 1.00 95.44 97 VAL A CA 1
ATOM 774 C C . VAL A 1 97 ? 3.007 -3.372 2.729 1.00 95.44 97 VAL A C 1
ATOM 776 O O . VAL A 1 97 ? 2.431 -4.199 2.025 1.00 95.44 97 VAL A O 1
ATOM 779 N N . GLU A 1 98 ? 4.322 -3.424 2.966 1.00 92.75 98 GLU A N 1
ATOM 780 C CA . GLU A 1 98 ? 5.214 -4.454 2.409 1.00 92.75 98 GLU A CA 1
ATOM 781 C C . GLU A 1 98 ? 4.709 -5.863 2.739 1.00 92.75 98 GLU A C 1
ATOM 783 O O . GLU A 1 98 ? 4.572 -6.705 1.853 1.00 92.75 98 GLU A O 1
ATOM 788 N N . ASN A 1 99 ? 4.346 -6.107 3.999 1.00 92.25 99 ASN A N 1
ATOM 789 C CA . ASN A 1 99 ? 3.827 -7.402 4.432 1.00 92.25 99 ASN A CA 1
ATOM 790 C C . ASN A 1 99 ? 2.491 -7.753 3.763 1.00 92.25 99 ASN A C 1
ATOM 792 O O . ASN A 1 99 ? 2.291 -8.904 3.375 1.00 92.25 99 ASN A O 1
ATOM 796 N N . CYS A 1 100 ? 1.591 -6.778 3.588 1.00 92.25 100 CYS A N 1
ATOM 797 C CA . CYS A 1 100 ? 0.324 -6.995 2.883 1.00 92.25 100 CYS A CA 1
ATOM 798 C C . CYS A 1 100 ? 0.551 -7.360 1.410 1.00 92.25 100 CYS A C 1
ATOM 800 O O . CYS A 1 100 ? -0.086 -8.280 0.894 1.00 92.25 100 CYS A O 1
ATOM 802 N N . LEU A 1 101 ? 1.475 -6.665 0.742 1.00 90.12 101 LEU A N 1
ATOM 803 C CA . LEU A 1 101 ? 1.827 -6.938 -0.649 1.00 90.12 101 LEU A CA 1
ATOM 804 C C . LEU A 1 101 ? 2.470 -8.318 -0.790 1.00 90.12 101 LEU A C 1
ATOM 806 O O . LEU A 1 101 ? 2.042 -9.097 -1.634 1.00 90.12 101 LEU A O 1
ATOM 810 N N . LEU A 1 102 ? 3.440 -8.662 0.061 1.00 87.19 102 LEU A N 1
ATOM 811 C CA . LEU A 1 102 ? 4.090 -9.975 0.041 1.00 87.19 102 LEU A CA 1
ATOM 812 C C . LEU A 1 102 ? 3.105 -11.122 0.285 1.00 87.19 102 LEU A C 1
ATOM 814 O O . LEU A 1 102 ? 3.192 -12.150 -0.384 1.00 87.19 102 LEU A O 1
ATOM 818 N N . ASP A 1 103 ? 2.162 -10.957 1.210 1.00 86.56 103 ASP A N 1
ATOM 819 C CA . ASP A 1 103 ? 1.136 -11.964 1.477 1.00 86.56 103 ASP A CA 1
ATOM 820 C C . ASP A 1 103 ? 0.186 -12.152 0.280 1.00 86.56 103 ASP A C 1
ATOM 822 O O . ASP A 1 103 ? -0.116 -13.282 -0.108 1.00 86.56 103 ASP A O 1
ATOM 826 N N . GLY A 1 104 ? -0.224 -11.056 -0.369 1.00 82.69 104 GLY A N 1
ATOM 827 C CA . GLY A 1 104 ? -1.010 -11.106 -1.605 1.00 82.69 104 GLY A CA 1
ATOM 828 C C . GLY A 1 104 ? -0.253 -11.753 -2.770 1.00 82.69 104 GLY A C 1
ATOM 829 O O . GLY A 1 104 ? -0.816 -12.579 -3.490 1.00 82.69 104 GLY A O 1
ATOM 830 N N . LEU A 1 105 ? 1.036 -11.436 -2.922 1.00 78.69 105 LEU A N 1
ATOM 831 C CA . LEU A 1 105 ? 1.902 -12.027 -3.944 1.00 78.69 105 LEU A CA 1
ATOM 832 C C . LEU A 1 105 ? 2.089 -13.526 -3.737 1.00 78.69 105 LEU A C 1
ATOM 834 O O . LEU A 1 105 ? 1.945 -14.287 -4.687 1.00 78.69 105 LEU A O 1
ATOM 838 N N . ARG A 1 106 ? 2.336 -13.972 -2.501 1.00 75.06 106 ARG A N 1
ATOM 839 C CA . ARG A 1 106 ? 2.433 -15.405 -2.185 1.00 75.06 106 ARG A CA 1
ATOM 840 C C . ARG A 1 106 ? 1.168 -16.159 -2.565 1.00 75.06 106 ARG A C 1
ATOM 842 O O . ARG A 1 106 ? 1.270 -17.248 -3.107 1.00 75.06 106 ARG A O 1
ATOM 849 N N . ARG A 1 107 ? -0.008 -15.576 -2.314 1.00 72.69 107 ARG A N 1
ATOM 850 C CA . ARG A 1 107 ? -1.298 -16.205 -2.636 1.00 72.69 107 ARG A CA 1
ATOM 851 C C . ARG A 1 107 ? -1.588 -16.249 -4.133 1.00 72.69 107 ARG A C 1
ATOM 853 O O . ARG A 1 107 ? -2.164 -17.221 -4.602 1.00 72.69 107 ARG A O 1
ATOM 860 N N . ARG A 1 108 ? -1.215 -15.208 -4.880 1.00 71.25 108 ARG A N 1
ATOM 861 C CA . ARG A 1 108 ? -1.509 -15.116 -6.319 1.00 71.25 108 ARG A CA 1
ATOM 862 C C . ARG A 1 108 ? -0.472 -15.823 -7.195 1.00 71.25 108 ARG A C 1
ATOM 864 O O . ARG A 1 108 ? -0.783 -16.171 -8.325 1.00 71.25 108 ARG A O 1
ATOM 871 N N . LEU A 1 109 ? 0.753 -16.016 -6.706 1.00 65.81 109 LEU A N 1
ATOM 872 C CA . LEU A 1 109 ? 1.902 -16.355 -7.550 1.00 65.81 109 LEU A CA 1
ATOM 873 C C . LEU A 1 109 ? 2.588 -17.680 -7.177 1.00 65.81 109 LEU A C 1
ATOM 875 O O . LEU A 1 109 ? 3.800 -17.791 -7.351 1.00 65.81 109 LEU A O 1
ATOM 879 N N . LEU A 1 110 ? 1.832 -18.678 -6.696 1.00 58.16 110 LEU A N 1
ATOM 880 C CA . LEU A 1 110 ? 2.283 -20.039 -6.332 1.00 58.16 110 LEU A CA 1
ATOM 881 C C . LEU A 1 110 ? 2.850 -20.851 -7.529 1.00 58.16 110 LEU A C 1
ATOM 883 O O . LEU A 1 110 ? 2.370 -21.936 -7.834 1.00 58.16 110 LEU A O 1
ATOM 887 N N . GLY A 1 111 ? 3.866 -20.335 -8.229 1.00 56.09 111 GLY A N 1
ATOM 888 C CA . GLY A 1 111 ? 4.632 -21.077 -9.237 1.00 56.09 111 GLY A CA 1
ATOM 889 C C . GLY A 1 111 ? 5.257 -20.247 -10.364 1.00 56.09 111 GLY A C 1
ATOM 890 O O . GLY A 1 111 ? 6.290 -20.648 -10.889 1.00 56.09 111 GLY A O 1
ATOM 891 N N . LEU A 1 112 ? 4.686 -19.093 -10.736 1.00 54.69 112 LEU A N 1
ATOM 892 C CA . LEU A 1 112 ? 5.093 -18.385 -11.969 1.00 54.69 112 LEU A CA 1
ATOM 893 C C . LEU A 1 112 ? 6.120 -17.269 -11.768 1.00 54.69 112 LEU A C 1
ATOM 895 O O . LEU A 1 112 ? 6.891 -16.940 -12.668 1.00 54.69 112 LEU A O 1
ATOM 899 N N . PHE A 1 113 ? 6.126 -16.657 -10.592 1.00 55.22 11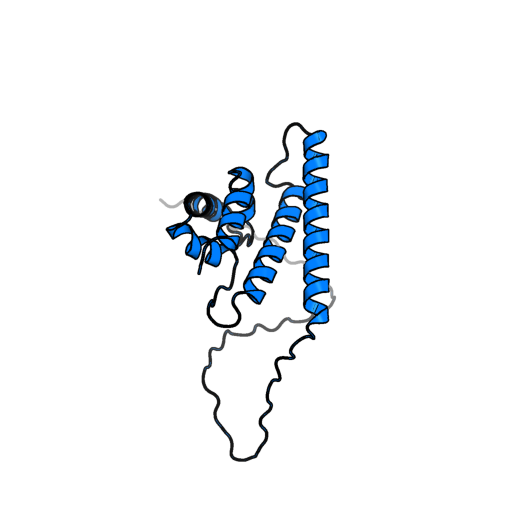3 PHE A N 1
ATOM 900 C CA . PHE A 1 113 ? 6.900 -15.455 -10.356 1.00 55.22 113 PHE A CA 1
ATOM 901 C C . PHE A 1 113 ? 7.974 -15.779 -9.330 1.00 55.22 113 PHE A C 1
ATOM 903 O O . PHE A 1 113 ? 7.724 -15.790 -8.129 1.00 55.22 113 PHE A O 1
ATOM 910 N N . GLY A 1 114 ? 9.209 -15.976 -9.796 1.00 55.22 114 GLY A N 1
ATOM 911 C CA . GLY A 1 114 ? 10.419 -15.976 -8.959 1.00 55.22 114 GLY A CA 1
ATOM 912 C C . GLY A 1 114 ? 10.707 -14.609 -8.314 1.00 55.22 114 GLY A C 1
ATOM 913 O O . GLY A 1 114 ? 11.862 -14.229 -8.128 1.00 55.22 114 GLY A O 1
ATOM 914 N N . VAL A 1 115 ? 9.658 -13.834 -8.030 1.00 57.34 115 VAL A N 1
ATOM 915 C CA . VAL A 1 115 ? 9.666 -12.468 -7.529 1.00 57.34 115 VAL A CA 1
ATOM 916 C C . VAL A 1 115 ? 9.973 -12.540 -6.041 1.00 57.34 115 VAL A C 1
ATOM 918 O O . VAL A 1 115 ? 9.122 -12.833 -5.208 1.00 57.34 115 VAL A O 1
ATOM 921 N N . LYS A 1 116 ? 11.245 -12.307 -5.716 1.00 66.31 116 LYS A N 1
ATOM 922 C CA . LYS A 1 116 ? 11.762 -12.374 -4.342 1.00 66.31 116 LYS A CA 1
ATOM 923 C C . LYS A 1 116 ? 11.403 -11.134 -3.510 1.00 66.31 116 LYS A C 1
ATOM 925 O O . LYS A 1 116 ? 11.563 -11.170 -2.295 1.00 66.31 116 LYS A O 1
ATOM 930 N N . THR A 1 117 ? 10.950 -10.044 -4.143 1.00 83.06 117 THR A N 1
ATOM 931 C CA . THR A 1 117 ? 10.677 -8.749 -3.493 1.00 83.06 117 THR A CA 1
ATOM 932 C C . THR A 1 117 ? 9.511 -8.008 -4.152 1.00 83.06 117 THR A C 1
ATOM 934 O O . THR A 1 117 ? 9.284 -8.128 -5.356 1.00 83.06 117 THR A O 1
ATOM 937 N N . THR A 1 118 ? 8.803 -7.173 -3.390 1.00 88.44 118 THR A N 1
ATOM 938 C CA . THR A 1 118 ? 7.755 -6.282 -3.925 1.00 88.44 118 THR A CA 1
ATOM 939 C C . THR A 1 118 ? 8.303 -5.263 -4.928 1.00 88.44 118 THR A C 1
ATOM 941 O O . THR A 1 118 ? 7.604 -4.860 -5.853 1.00 88.44 118 THR A O 1
ATOM 944 N N . PHE A 1 119 ? 9.581 -4.895 -4.814 1.00 89.12 119 PHE A N 1
ATOM 945 C CA . PHE A 1 119 ? 10.239 -4.017 -5.778 1.00 89.12 119 PHE A CA 1
ATOM 946 C C . PHE A 1 119 ? 10.377 -4.666 -7.165 1.00 89.12 119 PHE A C 1
ATOM 948 O O . PHE A 1 119 ? 10.210 -4.001 -8.184 1.00 89.12 119 PHE A O 1
ATOM 955 N N . ALA A 1 120 ? 10.613 -5.979 -7.232 1.00 87.12 120 ALA A N 1
ATOM 956 C CA . ALA A 1 120 ? 10.627 -6.693 -8.507 1.00 87.12 120 ALA A CA 1
ATOM 957 C C . ALA A 1 120 ? 9.226 -6.758 -9.148 1.00 87.12 120 ALA A C 1
ATOM 959 O O . ALA A 1 120 ? 9.109 -6.605 -10.365 1.00 87.12 120 ALA A O 1
ATOM 960 N N . LEU A 1 121 ? 8.160 -6.893 -8.345 1.00 86.81 121 LEU A N 1
ATOM 961 C CA . LEU A 1 121 ? 6.786 -6.723 -8.839 1.00 86.81 121 LEU A CA 1
ATOM 962 C C . LEU A 1 121 ? 6.589 -5.321 -9.424 1.00 86.81 121 LEU A C 1
ATOM 964 O O . LEU A 1 121 ? 6.037 -5.190 -10.514 1.00 86.81 121 LEU A O 1
ATOM 968 N N . LEU A 1 122 ? 7.052 -4.285 -8.719 1.00 90.19 122 LEU A N 1
ATOM 969 C CA . LEU A 1 122 ? 6.926 -2.901 -9.167 1.00 90.19 122 LEU A CA 1
ATOM 970 C C . LEU A 1 122 ? 7.532 -2.712 -10.569 1.00 90.19 122 LEU A C 1
ATOM 972 O O . LEU A 1 122 ? 6.892 -2.132 -11.442 1.00 90.19 122 LEU A O 1
ATOM 976 N N . HIS A 1 123 ? 8.722 -3.271 -10.814 1.00 89.56 123 HIS A N 1
ATOM 977 C CA . HIS A 1 123 ? 9.358 -3.277 -12.138 1.00 89.56 123 HIS A CA 1
ATOM 978 C C . HIS A 1 123 ? 8.552 -4.020 -13.210 1.00 89.56 123 HIS A C 1
ATOM 980 O O . HIS A 1 123 ? 8.560 -3.609 -14.370 1.00 89.56 123 HIS A O 1
ATOM 986 N N . CYS A 1 124 ? 7.860 -5.098 -12.844 1.00 87.56 124 CYS A N 1
ATOM 987 C CA . CYS A 1 124 ? 7.019 -5.855 -13.767 1.00 87.56 124 CYS A CA 1
ATOM 988 C C . CYS A 1 124 ? 5.822 -5.020 -14.249 1.00 87.56 124 CYS A C 1
ATOM 990 O O . CYS A 1 124 ? 5.597 -4.905 -15.454 1.00 87.56 124 CYS A O 1
ATOM 992 N N . ILE A 1 125 ? 5.108 -4.377 -13.320 1.00 89.69 125 ILE A N 1
ATOM 993 C CA . ILE A 1 125 ? 3.892 -3.606 -13.629 1.00 89.69 125 ILE A CA 1
ATOM 994 C C . ILE A 1 125 ? 4.181 -2.224 -14.225 1.00 89.69 125 ILE A C 1
ATOM 996 O O . ILE A 1 125 ? 3.324 -1.647 -14.887 1.00 89.69 125 ILE A O 1
ATOM 1000 N N . ALA A 1 126 ? 5.384 -1.679 -14.025 1.00 92.56 126 ALA A N 1
ATOM 1001 C CA . ALA A 1 126 ? 5.747 -0.341 -14.492 1.00 92.56 126 ALA A CA 1
ATOM 1002 C C . ALA A 1 126 ? 5.657 -0.153 -16.011 1.00 92.56 126 ALA A C 1
ATOM 1004 O O . ALA A 1 126 ? 5.518 0.977 -16.471 1.00 92.56 126 ALA A O 1
ATOM 1005 N N . LYS A 1 127 ? 5.672 -1.242 -16.789 1.00 90.06 127 LYS A N 1
ATOM 1006 C CA . LYS A 1 127 ? 5.436 -1.203 -18.240 1.00 90.06 127 LYS A CA 1
ATOM 1007 C C . LYS A 1 127 ? 4.046 -0.660 -18.591 1.00 90.06 127 LYS A C 1
ATOM 1009 O O . LYS A 1 127 ? 3.897 0.019 -19.600 1.00 90.06 127 LYS A O 1
ATOM 1014 N N . ASN A 1 128 ? 3.060 -0.927 -17.732 1.00 90.25 128 ASN A N 1
ATOM 1015 C CA . ASN A 1 128 ? 1.645 -0.632 -17.969 1.00 90.25 128 ASN A CA 1
ATOM 1016 C C . ASN A 1 128 ? 1.074 0.340 -16.916 1.00 90.25 128 ASN A C 1
ATOM 1018 O O . ASN A 1 128 ? -0.107 0.676 -16.946 1.00 90.25 128 ASN A O 1
ATOM 1022 N N . CYS A 1 129 ? 1.909 0.798 -15.978 1.00 92.38 129 CYS A N 1
ATOM 1023 C CA . CYS A 1 129 ? 1.538 1.678 -14.877 1.00 92.38 129 CYS A CA 1
ATOM 1024 C C . CYS A 1 129 ? 2.533 2.848 -14.782 1.00 92.38 129 CYS A C 1
ATOM 1026 O O . CYS A 1 129 ? 3.611 2.728 -14.195 1.00 92.38 129 CYS A O 1
ATOM 1028 N N . GLY A 1 130 ? 2.155 4.007 -15.333 1.00 94.44 130 GLY A N 1
ATOM 1029 C CA . GLY A 1 130 ? 2.961 5.237 -15.289 1.00 94.44 130 GLY A CA 1
ATOM 1030 C C . GLY A 1 130 ? 3.389 5.669 -13.874 1.00 94.44 130 GLY A C 1
ATOM 1031 O O . G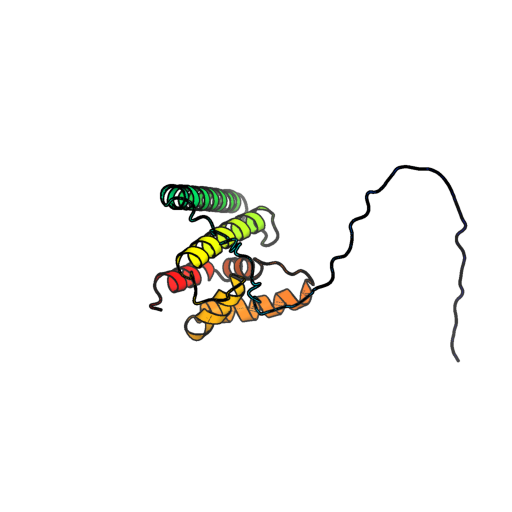LY A 1 130 ? 4.569 5.967 -13.670 1.00 94.44 130 GLY A O 1
ATOM 1032 N N . PRO A 1 131 ? 2.493 5.644 -12.864 1.00 95.31 131 PRO A N 1
ATOM 1033 C CA . PRO A 1 131 ? 2.864 5.929 -11.478 1.00 95.31 131 PRO A CA 1
ATOM 1034 C C . PRO A 1 131 ? 3.958 4.999 -10.933 1.00 95.31 131 PRO A C 1
ATOM 1036 O O . PRO A 1 131 ? 4.879 5.467 -10.264 1.00 95.31 131 PRO A O 1
ATOM 1039 N N . ALA A 1 132 ? 3.909 3.703 -11.260 1.00 94.88 132 ALA A N 1
ATOM 1040 C CA . ALA A 1 132 ? 4.938 2.747 -10.854 1.00 94.88 132 ALA A CA 1
ATOM 1041 C C . ALA A 1 132 ? 6.293 3.050 -11.517 1.00 94.88 132 ALA A C 1
ATOM 1043 O O . ALA A 1 132 ? 7.316 3.038 -10.833 1.00 94.88 132 ALA A O 1
ATOM 1044 N N . ALA A 1 133 ? 6.311 3.400 -12.808 1.00 95.31 133 ALA A N 1
ATOM 1045 C CA . ALA A 1 133 ? 7.538 3.791 -13.507 1.00 95.31 133 ALA A CA 1
ATOM 1046 C C . ALA A 1 133 ? 8.199 5.037 -12.885 1.00 95.31 133 ALA A C 1
ATOM 1048 O O . ALA A 1 133 ? 9.413 5.054 -12.665 1.00 95.31 133 ALA A O 1
ATOM 1049 N N . ASN A 1 134 ? 7.403 6.055 -12.535 1.00 96.25 134 ASN A N 1
ATOM 1050 C CA . ASN A 1 134 ? 7.899 7.253 -11.851 1.00 96.25 134 ASN A CA 1
ATOM 1051 C C . ASN A 1 134 ? 8.483 6.918 -10.466 1.00 96.25 134 ASN A C 1
ATOM 1053 O O . ASN A 1 134 ? 9.572 7.379 -10.121 1.00 96.25 134 ASN A O 1
ATOM 1057 N N . VAL A 1 135 ? 7.802 6.070 -9.685 1.00 95.38 135 VAL A N 1
ATOM 1058 C CA . VAL A 1 135 ? 8.299 5.634 -8.371 1.00 95.38 135 VAL A CA 1
ATOM 1059 C C . VAL A 1 135 ? 9.608 4.859 -8.494 1.00 95.38 135 VAL A C 1
ATOM 1061 O O . VAL A 1 135 ? 10.506 5.100 -7.692 1.00 95.38 135 VAL A O 1
ATOM 1064 N N . ILE A 1 136 ? 9.763 3.975 -9.484 1.00 93.94 136 ILE A N 1
ATOM 1065 C CA . ILE A 1 136 ? 11.026 3.253 -9.718 1.00 93.94 136 ILE A CA 1
ATOM 1066 C C . ILE A 1 136 ? 12.160 4.231 -9.983 1.00 93.94 136 ILE A C 1
ATOM 1068 O O . ILE A 1 136 ? 13.173 4.170 -9.291 1.00 93.94 136 ILE A O 1
ATOM 1072 N N . LYS A 1 137 ? 11.972 5.153 -10.938 1.00 93.94 137 LYS A N 1
ATOM 1073 C CA . LYS A 1 137 ? 12.984 6.152 -11.295 1.00 93.94 137 LYS A CA 1
ATOM 1074 C C . LYS A 1 137 ? 13.458 6.910 -10.054 1.00 93.94 137 LYS A C 1
ATOM 1076 O O . LYS A 1 137 ? 14.649 6.928 -9.752 1.00 93.94 137 LYS A O 1
ATOM 1081 N N . ARG A 1 138 ? 12.508 7.438 -9.279 1.00 92.75 138 ARG A N 1
ATOM 1082 C CA . ARG A 1 138 ? 12.799 8.162 -8.037 1.00 92.75 138 ARG A CA 1
ATOM 1083 C C . ARG A 1 138 ? 13.460 7.267 -6.997 1.00 92.75 138 ARG A C 1
ATOM 1085 O O . ARG A 1 138 ? 14.418 7.676 -6.358 1.00 92.75 138 ARG A O 1
ATOM 1092 N N . THR A 1 139 ? 13.007 6.029 -6.836 1.00 91.94 139 THR A N 1
ATOM 1093 C CA . THR A 1 139 ? 13.616 5.080 -5.892 1.00 91.94 139 THR A CA 1
ATOM 1094 C C . THR A 1 139 ? 15.078 4.810 -6.234 1.00 91.94 139 THR A C 1
ATOM 1096 O O . THR A 1 139 ? 15.903 4.771 -5.328 1.00 91.94 139 THR A O 1
ATOM 1099 N N . THR A 1 140 ? 15.421 4.663 -7.515 1.00 89.31 140 THR A N 1
ATOM 1100 C CA . THR A 1 140 ? 16.808 4.470 -7.962 1.00 89.31 140 THR A CA 1
ATOM 1101 C C . THR A 1 140 ? 17.673 5.699 -7.683 1.00 89.31 140 THR A C 1
ATOM 1103 O O . THR A 1 140 ? 18.793 5.546 -7.200 1.00 89.31 140 THR A O 1
ATOM 1106 N N . GLU A 1 141 ? 17.144 6.905 -7.908 1.00 87.62 141 GLU A N 1
ATOM 1107 C CA . GLU A 1 141 ? 17.829 8.166 -7.581 1.00 87.62 141 GLU A CA 1
ATOM 1108 C C . GLU A 1 141 ? 18.155 8.263 -6.078 1.00 87.62 141 GLU A C 1
ATOM 1110 O O . GLU A 1 141 ? 19.269 8.628 -5.709 1.00 87.62 141 GLU A O 1
ATOM 1115 N N . HIS A 1 142 ? 17.220 7.867 -5.205 1.00 80.56 142 HIS A N 1
ATOM 1116 C CA . HIS A 1 142 ? 17.407 7.906 -3.747 1.00 80.56 142 HIS A CA 1
ATOM 1117 C C . HIS A 1 142 ? 18.238 6.721 -3.219 1.00 80.56 142 HIS A C 1
ATOM 1119 O O . HIS A 1 142 ? 18.993 6.860 -2.260 1.00 80.56 142 HIS A O 1
ATOM 1125 N N . GLY A 1 143 ? 18.120 5.541 -3.833 1.00 74.56 143 GLY A N 1
ATOM 1126 C CA . GLY A 1 143 ? 18.803 4.318 -3.405 1.00 74.56 143 GLY A CA 1
ATOM 1127 C C . GLY A 1 143 ? 20.314 4.345 -3.633 1.00 74.56 143 GLY A C 1
ATOM 1128 O O . GLY A 1 143 ? 21.050 3.6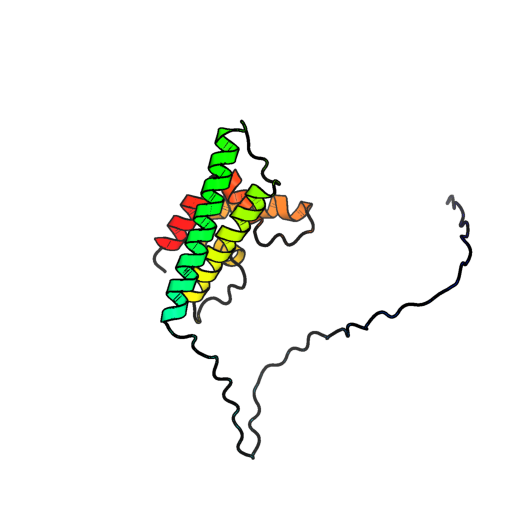99 -2.889 1.00 74.56 143 GLY A O 1
ATOM 1129 N N . ASN A 1 144 ? 20.784 5.125 -4.611 1.00 59.91 144 ASN A N 1
ATOM 1130 C CA . ASN A 1 144 ? 22.213 5.284 -4.884 1.00 59.91 144 ASN A CA 1
ATOM 1131 C C . ASN A 1 144 ? 22.940 6.116 -3.807 1.00 59.91 144 ASN A C 1
ATOM 1133 O O . ASN A 1 144 ? 24.154 6.006 -3.672 1.00 59.91 144 ASN A O 1
ATOM 1137 N N . ALA A 1 145 ? 22.206 6.924 -3.031 1.00 56.91 145 ALA A N 1
ATOM 1138 C CA . ALA A 1 145 ? 22.763 7.787 -1.989 1.00 56.91 145 ALA A CA 1
ATOM 1139 C C . ALA A 1 145 ? 22.891 7.094 -0.617 1.00 56.91 145 ALA A C 1
ATOM 1141 O O . ALA A 1 145 ? 23.785 7.422 0.156 1.00 56.91 145 ALA A O 1
ATOM 1142 N N . GLU A 1 146 ? 22.025 6.122 -0.312 1.00 52.53 146 GLU A N 1
ATOM 1143 C CA . GLU A 1 146 ? 21.807 5.673 1.073 1.00 52.53 146 GLU A CA 1
ATOM 1144 C C . GLU A 1 146 ? 22.514 4.361 1.457 1.00 52.53 146 GLU A C 1
ATOM 1146 O O . GLU A 1 146 ? 22.413 3.941 2.610 1.00 52.53 146 GLU A O 1
ATOM 1151 N N . GLY A 1 147 ? 23.197 3.670 0.529 1.00 50.62 147 GLY A N 1
ATOM 1152 C CA . GLY A 1 147 ? 23.994 2.444 0.783 1.00 50.62 147 GLY A CA 1
ATOM 1153 C C . GLY A 1 147 ? 23.248 1.260 1.437 1.00 50.62 147 GLY A C 1
ATOM 1154 O O . GLY A 1 147 ? 23.794 0.169 1.601 1.00 50.62 147 GLY A O 1
ATOM 1155 N N . SER A 1 148 ? 21.984 1.460 1.795 1.00 54.00 148 SER A N 1
ATOM 1156 C CA . SER A 1 148 ? 21.144 0.586 2.590 1.00 54.00 148 SER A CA 1
ATOM 1157 C C . SER A 1 148 ? 20.123 -0.049 1.668 1.00 54.00 148 SER A C 1
ATOM 1159 O O . SER A 1 148 ? 19.365 0.639 0.984 1.00 54.00 148 SER A O 1
ATOM 1161 N N . ARG A 1 149 ? 20.065 -1.383 1.676 1.00 59.78 149 ARG A N 1
ATOM 1162 C CA . ARG A 1 149 ? 19.019 -2.170 1.010 1.00 59.78 149 ARG A CA 1
ATOM 1163 C C . ARG A 1 149 ? 17.692 -2.001 1.757 1.00 59.78 149 ARG A C 1
ATOM 1165 O O . ARG A 1 149 ? 17.184 -2.950 2.348 1.00 59.78 149 ARG A O 1
ATOM 1172 N N . ASN A 1 150 ? 17.152 -0.785 1.782 1.00 69.25 150 ASN A N 1
ATOM 1173 C CA . ASN A 1 150 ? 15.842 -0.509 2.349 1.00 69.25 150 ASN A CA 1
ATOM 1174 C C . ASN A 1 150 ? 14.797 -1.200 1.472 1.00 69.25 150 ASN A C 1
ATOM 1176 O O . ASN A 1 150 ? 14.410 -0.695 0.421 1.00 69.25 150 ASN A O 1
ATOM 1180 N N . THR A 1 151 ? 14.358 -2.380 1.909 1.00 77.06 151 THR A N 1
ATOM 1181 C CA . THR A 1 151 ? 13.412 -3.246 1.188 1.00 77.06 151 THR A CA 1
ATOM 1182 C C . THR A 1 151 ? 12.106 -2.529 0.847 1.00 77.06 151 THR A C 1
ATOM 1184 O O . THR A 1 151 ? 11.526 -2.779 -0.203 1.00 77.06 151 THR A O 1
ATOM 1187 N N . TYR A 1 152 ? 11.700 -1.571 1.683 1.00 87.94 152 TYR A N 1
ATOM 1188 C CA . TYR A 1 152 ? 10.494 -0.761 1.519 1.00 87.94 152 TYR A CA 1
ATOM 1189 C C . TYR A 1 152 ? 10.755 0.662 0.984 1.00 87.94 152 TYR A C 1
ATOM 1191 O O . TYR A 1 152 ? 9.862 1.510 1.057 1.00 87.94 152 TYR A O 1
ATOM 1199 N N . LEU A 1 153 ? 11.960 0.986 0.486 1.00 90.56 153 LEU A N 1
ATOM 1200 C CA . LEU A 1 153 ? 12.289 2.351 0.035 1.00 90.56 153 LEU A CA 1
ATOM 1201 C C . LEU A 1 153 ? 11.295 2.858 -1.014 1.00 90.56 153 LEU A C 1
ATOM 1203 O O . LEU A 1 153 ? 10.812 3.984 -0.917 1.00 90.56 153 LEU A O 1
ATOM 1207 N N . TRP A 1 154 ? 10.936 2.002 -1.968 1.00 92.75 154 TRP A N 1
ATOM 1208 C CA . TRP A 1 154 ? 9.986 2.350 -3.018 1.00 92.75 154 TRP A CA 1
ATOM 1209 C C . TRP A 1 154 ? 8.592 2.675 -2.467 1.00 92.75 154 TRP A C 1
ATOM 1211 O O . TRP A 1 154 ? 7.935 3.572 -2.984 1.00 92.75 154 TRP A O 1
ATOM 1221 N N . ILE A 1 155 ? 8.157 2.015 -1.384 1.00 94.50 155 ILE A N 1
ATOM 1222 C CA . ILE A 1 155 ? 6.879 2.306 -0.713 1.00 94.50 155 ILE A CA 1
ATOM 1223 C C . ILE A 1 155 ? 6.933 3.703 -0.103 1.00 94.50 155 ILE A C 1
ATOM 1225 O O . ILE A 1 155 ? 5.990 4.482 -0.233 1.00 94.50 155 ILE A O 1
ATOM 1229 N N . ARG A 1 156 ? 8.062 4.053 0.520 1.00 93.50 156 ARG A N 1
ATOM 1230 C CA . ARG A 1 156 ? 8.274 5.386 1.092 1.00 93.50 156 ARG A CA 1
ATOM 1231 C C . ARG A 1 156 ? 8.244 6.471 0.013 1.00 93.50 156 ARG A C 1
ATOM 1233 O O . ARG A 1 156 ? 7.591 7.495 0.201 1.00 93.50 156 ARG A O 1
ATOM 1240 N N . VAL A 1 157 ? 8.882 6.223 -1.132 1.00 93.56 157 VAL A N 1
ATOM 1241 C CA . VAL A 1 157 ? 8.824 7.114 -2.303 1.00 93.56 157 VAL A CA 1
ATOM 1242 C C . VAL A 1 157 ? 7.396 7.200 -2.851 1.00 93.56 157 VAL A C 1
ATOM 1244 O O . VAL A 1 157 ? 6.908 8.295 -3.112 1.00 93.56 157 VAL A O 1
ATOM 1247 N N . ALA A 1 158 ? 6.678 6.082 -2.957 1.00 95.12 158 ALA A N 1
ATOM 1248 C CA . ALA A 1 158 ? 5.292 6.058 -3.422 1.00 95.12 158 ALA A CA 1
ATOM 1249 C C . ALA A 1 158 ? 4.336 6.840 -2.505 1.00 95.12 158 ALA A C 1
ATOM 1251 O O . ALA A 1 158 ? 3.389 7.455 -2.998 1.00 95.12 158 ALA A O 1
ATOM 1252 N N . LEU A 1 159 ? 4.580 6.843 -1.189 1.00 93.50 159 LEU A N 1
ATOM 1253 C CA . LEU A 1 159 ? 3.845 7.675 -0.231 1.00 93.50 159 LEU A CA 1
ATOM 1254 C C . LEU A 1 159 ? 4.120 9.166 -0.450 1.00 93.50 159 LEU A C 1
ATOM 1256 O O . LEU A 1 159 ? 3.183 9.961 -0.452 1.00 93.50 159 LEU A O 1
ATOM 1260 N N . HIS A 1 160 ? 5.381 9.542 -0.675 1.00 92.00 160 HIS A N 1
ATOM 1261 C CA . HIS A 1 160 ? 5.754 10.925 -0.975 1.00 92.00 160 HIS A CA 1
ATOM 1262 C C . HIS A 1 160 ? 5.112 11.430 -2.274 1.00 92.00 160 HIS A C 1
ATOM 1264 O O . HIS A 1 160 ? 4.538 12.515 -2.307 1.00 92.00 160 HIS A O 1
ATOM 1270 N N . GLU A 1 161 ? 5.145 10.607 -3.322 1.00 93.06 161 GLU A N 1
ATOM 1271 C CA . GLU A 1 161 ? 4.579 10.915 -4.640 1.00 93.06 161 GLU A CA 1
ATOM 1272 C C . GLU A 1 161 ? 3.052 10.757 -4.704 1.00 93.06 161 GLU A C 1
ATOM 1274 O O . GLU A 1 161 ? 2.461 10.955 -5.762 1.00 93.06 161 GLU A O 1
ATOM 1279 N N . ARG A 1 162 ? 2.395 10.377 -3.595 1.00 93.75 162 ARG A N 1
ATOM 1280 C CA . ARG A 1 162 ? 0.948 10.089 -3.526 1.00 93.75 162 ARG A CA 1
ATOM 1281 C C . ARG A 1 162 ? 0.478 9.058 -4.564 1.00 93.75 162 ARG A C 1
ATOM 1283 O O . ARG A 1 162 ? -0.679 9.057 -4.973 1.00 93.75 162 ARG A O 1
ATOM 1290 N N . ALA A 1 163 ? 1.374 8.160 -4.963 1.00 95.50 163 ALA A N 1
ATOM 1291 C CA . ALA A 1 163 ? 1.152 7.168 -6.010 1.00 95.50 163 ALA A CA 1
ATOM 1292 C C . ALA A 1 163 ? 0.771 5.784 -5.460 1.00 95.50 163 ALA A C 1
ATOM 1294 O O . ALA A 1 163 ? 0.318 4.929 -6.218 1.00 95.50 163 ALA A O 1
ATOM 1295 N N . LEU A 1 164 ? 0.949 5.544 -4.153 1.00 94.69 164 LEU A N 1
ATOM 1296 C CA . LEU A 1 164 ? 0.809 4.208 -3.564 1.00 94.69 164 LEU A CA 1
ATOM 1297 C C . LEU A 1 164 ? -0.570 3.577 -3.813 1.00 94.69 164 LEU A C 1
ATOM 1299 O O . LEU A 1 164 ? -0.635 2.419 -4.212 1.00 94.69 164 LEU A O 1
ATOM 1303 N N . SER A 1 165 ? -1.661 4.323 -3.621 1.00 94.19 165 SER A N 1
ATOM 1304 C CA . SER A 1 165 ? -3.021 3.814 -3.850 1.00 94.19 165 SER A CA 1
ATOM 1305 C C . SER A 1 165 ? -3.251 3.424 -5.308 1.00 94.19 165 SER A C 1
ATOM 1307 O O . SER A 1 165 ? -3.748 2.336 -5.569 1.00 94.19 165 SER A O 1
ATOM 1309 N N . SER A 1 166 ? -2.828 4.270 -6.250 1.00 94.75 166 SER A N 1
ATOM 1310 C CA . SER A 1 166 ? -2.949 4.006 -7.688 1.00 94.75 166 SER A CA 1
ATOM 1311 C C . SER A 1 166 ? -2.165 2.761 -8.113 1.00 94.75 166 SER A C 1
ATOM 1313 O O . SER A 1 166 ? -2.661 1.955 -8.896 1.00 94.75 166 SER A O 1
ATOM 1315 N N . ILE A 1 167 ? -0.965 2.566 -7.561 1.00 94.12 167 ILE A N 1
ATOM 1316 C CA . ILE A 1 167 ? -0.144 1.382 -7.834 1.00 94.12 167 ILE A CA 1
ATOM 1317 C C . ILE A 1 167 ? -0.813 0.117 -7.278 1.00 94.12 167 ILE A C 1
ATOM 1319 O O . ILE A 1 167 ? -0.890 -0.890 -7.977 1.00 94.12 167 ILE A O 1
ATOM 1323 N N . VAL A 1 168 ? -1.308 0.159 -6.037 1.00 91.88 168 VAL A N 1
ATOM 1324 C CA . VAL A 1 168 ? -1.993 -0.984 -5.407 1.00 91.88 168 VAL A CA 1
ATOM 1325 C C . VAL A 1 168 ? -3.279 -1.341 -6.150 1.00 91.88 168 VAL A C 1
ATOM 1327 O O . VAL A 1 168 ? -3.540 -2.521 -6.375 1.00 91.88 168 VAL A O 1
ATOM 1330 N N . ASP A 1 169 ? -4.045 -0.340 -6.574 1.00 91.88 169 ASP A N 1
ATOM 1331 C CA . ASP A 1 169 ? -5.260 -0.538 -7.359 1.00 91.88 169 ASP A CA 1
ATOM 1332 C C . ASP A 1 169 ? -4.951 -1.196 -8.710 1.00 91.88 169 ASP A C 1
ATOM 1334 O O . ASP A 1 169 ? -5.572 -2.192 -9.072 1.00 91.88 169 ASP A O 1
ATOM 1338 N N . HIS A 1 170 ? -3.896 -0.743 -9.398 1.00 90.94 170 HIS A N 1
ATOM 1339 C CA . HIS A 1 170 ? -3.428 -1.391 -10.622 1.00 90.94 170 HIS A CA 1
ATOM 1340 C C . HIS A 1 170 ? -3.004 -2.848 -10.378 1.00 90.94 170 HIS A C 1
ATOM 1342 O O . HIS A 1 170 ? -3.343 -3.723 -11.164 1.00 90.94 170 HIS A O 1
ATOM 1348 N N . ILE A 1 171 ? -2.317 -3.154 -9.273 1.00 88.00 171 ILE A N 1
ATOM 1349 C CA . ILE A 1 171 ? -1.961 -4.542 -8.920 1.00 88.00 171 ILE A CA 1
ATOM 1350 C C . ILE A 1 171 ? -3.214 -5.409 -8.702 1.00 88.00 171 ILE A C 1
ATOM 1352 O O . ILE A 1 171 ? -3.181 -6.620 -8.943 1.00 88.00 171 ILE A O 1
ATOM 1356 N N . PHE A 1 172 ? -4.309 -4.831 -8.209 1.00 84.81 172 PHE A N 1
ATOM 1357 C CA . PHE A 1 172 ? -5.541 -5.567 -7.941 1.00 84.81 172 PHE A CA 1
ATOM 1358 C C . PHE A 1 172 ? -6.411 -5.749 -9.192 1.00 84.81 172 PHE A C 1
ATOM 1360 O O . PHE A 1 172 ? -6.899 -6.856 -9.410 1.00 84.81 172 PHE A O 1
ATOM 1367 N N . ASN A 1 173 ? -6.554 -4.696 -10.000 1.00 86.00 173 ASN A N 1
ATOM 1368 C CA . ASN A 1 173 ? -7.467 -4.629 -11.143 1.00 86.00 173 ASN A CA 1
ATOM 1369 C C . ASN A 1 173 ? -6.830 -5.014 -12.483 1.00 86.00 173 ASN A C 1
ATOM 1371 O O . ASN A 1 173 ? -7.560 -5.270 -13.438 1.00 86.00 173 ASN A O 1
ATOM 1375 N N . SER A 1 174 ? -5.498 -5.022 -12.595 1.00 75.38 174 SER A N 1
ATOM 1376 C CA . SER A 1 174 ? -4.842 -5.373 -13.857 1.00 75.38 174 SER A CA 1
ATOM 1377 C C . SER A 1 174 ? -5.058 -6.863 -14.159 1.00 75.38 174 SER A C 1
ATOM 1379 O O . SER A 1 174 ? -4.673 -7.702 -13.333 1.00 75.38 174 SER A O 1
ATOM 1381 N N . PRO A 1 175 ? -5.687 -7.214 -15.298 1.00 57.66 175 PRO A N 1
ATOM 1382 C CA . PRO A 1 175 ? -5.792 -8.602 -15.726 1.00 57.66 175 PRO A CA 1
ATOM 1383 C C . PRO A 1 175 ? -4.382 -9.136 -16.008 1.00 57.66 175 PRO A C 1
ATOM 1385 O O . PRO A 1 175 ? -3.587 -8.463 -16.667 1.00 57.66 175 PRO A O 1
ATOM 1388 N N . GLN A 1 176 ? -4.060 -10.309 -15.451 1.00 54.50 176 GLN A N 1
ATOM 1389 C CA . GLN A 1 176 ? -2.808 -11.011 -15.757 1.00 54.50 176 GLN A CA 1
ATOM 1390 C C . GLN A 1 176 ? -2.809 -11.565 -17.176 1.00 54.50 176 GLN A C 1
ATOM 1392 O O . GLN A 1 176 ? -3.883 -12.044 -17.605 1.00 54.50 176 GLN A O 1
#

Organism: NCBI:txid310955

Radius of gyration: 24.56 Å; chains: 1; bounding box: 67×69×49 Å

pLDDT: mean 71.5, std 24.23, range [24.33, 97.56]

InterPro domains:
  IPR004012 RUN domain [PF02759] (93-174)
  IPR004012 RUN domain [PS50826] (84-176)
  IPR037213 RUN domain superfamily [G3DSA:1.20.58.900] (52-176)
  IPR037213 RUN domain superfamily [SSF140741] (59-173)

Foldseek 3Di:
DDDDDDDDDDDDDDDDDDDDDDDDDDDDDDDDDDDDDPDDDDPPPPPDPDDPVVLVVVLVVLVVQLVVLVVVVVVVVVVDVDDDLPDPSVVSNLVSVQVNQVSVCVVVPVDPDPDPAVLVVLVVCVVPQVLSVVLNVVLVVVVVPPVDPPRSSSVSSCVVVVNNVVSVVCVVPPDD

Secondary structure (DSSP, 8-state):
--------------------PPPPP--------PPPPSS------------THHHHHHHHHHHHHHHHHHHHHHHHHHHSSS--TTSHHHHHHHHHHHHHHHHHHHHH-TTT----SHHHHHHHHTTT-HHHHHHHHHHHHHHHHH-S--TTHHHHHHHHTT-HHHHHHHHHHS--